Protein AF-A0A9N9KH99-F1 (afdb_monomer)

pLDDT: mean 75.09, std 11.57, range [40.06, 91.06]

Mean predicted aligned error: 12.83 Å

Secondary structure (DSSP, 8-state):
--HHHHHHHHHHHHHHHHHHHHHHH-----TT--HHHHHHHTTS-HHHHHHHHHHHHHHHHHHHTTPPP---SSS---SHHHHHH-S--HHHHHHHHHT---S-HHHHHHHHHHHHHHTTHHHHTTS------SS--HHHHHHHHHHHHHHHHHHHHHHHHHHHHHHTT--

Organism: NCBI:txid1433469

Sequence (171 aa):
VCQILLELDKKKMMVAKETAIEFCTKRISFANTRPEILNKIHKFLFPFQKLIAEEVHAISKRLEEGKCVPNLESVDCLCRFFNRYILLCRHIFHEQLCSANILMSETWRNFQKTFEENGMEVYQTHGIVEVPVIQKSLTEKTAEKSQSKMNKLFEQTRDYYYRLSEKSMDE

Radius of gyration: 20.56 Å; Cα contacts (8 Å, |Δi|>4): 103; chains: 1; bounding box: 47×31×58 Å

Structure (mmCIF, N/CA/C/O backbone):
data_AF-A0A9N9KH99-F1
#
_entry.id   AF-A0A9N9KH99-F1
#
loop_
_atom_site.group_PDB
_atom_site.id
_atom_site.type_symbol
_atom_site.label_atom_id
_atom_site.label_alt_id
_atom_site.label_comp_id
_atom_site.label_asym_id
_atom_site.label_entity_id
_atom_site.label_seq_id
_atom_site.pdbx_PDB_ins_code
_atom_site.Cartn_x
_atom_site.Cartn_y
_atom_site.Cartn_z
_atom_site.occupancy
_atom_site.B_iso_or_equiv
_atom_site.auth_seq_id
_atom_site.auth_comp_id
_atom_site.auth_asym_id
_atom_site.auth_atom_id
_atom_site.pdbx_PDB_model_num
ATOM 1 N N . VAL A 1 1 ? 25.221 -4.465 -39.002 1.00 60.81 1 VAL A N 1
ATOM 2 C CA . VAL A 1 1 ? 24.376 -3.930 -37.904 1.00 60.81 1 VAL A CA 1
ATOM 3 C C . VAL A 1 1 ? 24.807 -2.496 -37.637 1.00 60.81 1 VAL A C 1
ATOM 5 O O . VAL A 1 1 ? 26.004 -2.250 -37.617 1.00 60.81 1 VAL A O 1
ATOM 8 N N . CYS A 1 2 ? 23.878 -1.544 -37.531 1.00 85.69 2 CYS A N 1
ATOM 9 C CA . CYS A 1 2 ? 24.210 -0.122 -37.374 1.00 85.69 2 CYS A CA 1
ATOM 10 C C . CYS A 1 2 ? 24.843 0.147 -35.994 1.00 85.69 2 CYS A C 1
ATOM 12 O O . CYS A 1 2 ? 24.216 -0.137 -34.975 1.00 85.69 2 CYS A O 1
ATOM 14 N N . GLN A 1 3 ? 26.056 0.712 -35.957 1.00 82.69 3 GLN A N 1
ATOM 15 C CA . GLN A 1 3 ? 26.808 1.010 -34.723 1.00 82.69 3 GLN A CA 1
ATOM 16 C C . GLN A 1 3 ? 25.996 1.871 -33.736 1.00 82.69 3 GLN A C 1
ATOM 18 O O . GLN A 1 3 ? 26.024 1.646 -32.531 1.00 82.69 3 GLN A O 1
ATOM 23 N N . ILE A 1 4 ? 25.209 2.816 -34.263 1.00 86.31 4 ILE A N 1
ATOM 24 C CA . ILE A 1 4 ? 24.342 3.712 -33.484 1.00 86.31 4 ILE A CA 1
ATOM 25 C C . ILE A 1 4 ? 23.241 2.925 -32.759 1.00 86.31 4 ILE A C 1
ATOM 27 O O . ILE A 1 4 ? 22.939 3.210 -31.602 1.00 86.31 4 ILE A O 1
ATOM 31 N N . LEU A 1 5 ? 22.658 1.914 -33.416 1.00 82.62 5 LEU A N 1
ATOM 32 C CA . LEU A 1 5 ? 21.632 1.069 -32.799 1.00 82.62 5 LEU A CA 1
ATOM 33 C C . LEU A 1 5 ? 22.217 0.223 -31.664 1.00 82.62 5 LEU A C 1
ATOM 35 O O . LEU A 1 5 ? 21.579 0.102 -30.625 1.00 82.62 5 LEU A O 1
ATOM 39 N N . LEU A 1 6 ? 23.436 -0.301 -31.831 1.00 85.75 6 LEU A N 1
ATOM 40 C CA . LEU A 1 6 ? 24.119 -1.076 -30.789 1.00 85.75 6 LEU A CA 1
ATOM 41 C C . LEU A 1 6 ? 24.415 -0.235 -29.542 1.00 85.75 6 LEU A C 1
ATOM 43 O O . LEU A 1 6 ? 24.203 -0.701 -28.427 1.00 85.75 6 LEU A O 1
ATOM 47 N N . GLU A 1 7 ? 24.872 1.006 -29.710 1.00 90.25 7 GLU A N 1
ATOM 48 C CA . GLU A 1 7 ? 25.141 1.899 -28.575 1.00 90.25 7 GLU A CA 1
ATOM 49 C C . GLU A 1 7 ? 23.855 2.358 -27.869 1.00 90.25 7 GLU A C 1
ATOM 51 O O . GLU A 1 7 ? 23.800 2.405 -26.638 1.00 90.25 7 GLU A O 1
ATOM 56 N N . LEU A 1 8 ? 22.781 2.622 -28.623 1.00 88.06 8 LEU A N 1
ATOM 57 C CA . LEU A 1 8 ? 21.467 2.912 -28.041 1.00 88.06 8 LEU A CA 1
ATOM 58 C C . LEU A 1 8 ? 20.917 1.728 -27.240 1.00 88.06 8 LEU A C 1
ATOM 60 O O . LEU A 1 8 ? 20.363 1.933 -26.158 1.00 88.06 8 LEU A O 1
ATOM 64 N N . ASP A 1 9 ? 21.071 0.508 -27.751 1.00 86.50 9 ASP A N 1
ATOM 65 C CA . ASP A 1 9 ? 20.584 -0.701 -27.090 1.00 86.50 9 ASP A CA 1
ATOM 66 C C . ASP A 1 9 ? 21.366 -0.998 -25.803 1.00 86.50 9 ASP A C 1
ATOM 68 O O . ASP A 1 9 ? 20.772 -1.179 -24.739 1.00 86.50 9 ASP A O 1
ATOM 72 N N . LYS A 1 10 ? 22.704 -0.891 -25.842 1.00 89.62 10 LYS A N 1
ATOM 73 C CA . LYS A 1 10 ? 23.553 -0.976 -24.641 1.00 89.62 10 LYS A CA 1
ATOM 74 C C . LYS A 1 10 ? 23.145 0.047 -23.584 1.00 89.62 10 LYS A C 1
ATOM 76 O O . LYS A 1 10 ? 23.012 -0.311 -22.415 1.00 89.62 10 LYS A O 1
ATOM 81 N N . LYS A 1 11 ? 22.908 1.305 -23.977 1.00 91.06 11 LYS A N 1
ATOM 82 C CA . LYS A 1 11 ? 22.472 2.358 -23.049 1.00 91.06 11 LYS A CA 1
ATOM 83 C C . LYS A 1 11 ? 21.130 2.013 -22.404 1.00 91.06 11 LYS A C 1
ATOM 85 O O . LYS A 1 11 ? 20.995 2.137 -21.191 1.00 91.06 11 LYS A O 1
ATOM 90 N N . LYS A 1 12 ? 20.151 1.548 -23.187 1.00 87.31 12 LYS A N 1
ATOM 91 C CA . LYS A 1 12 ? 18.848 1.112 -22.658 1.00 87.31 12 LYS A CA 1
ATOM 92 C C . LYS A 1 12 ? 18.988 -0.067 -21.698 1.00 87.31 12 LYS A C 1
ATOM 94 O O . LYS A 1 12 ? 18.378 -0.047 -20.634 1.00 87.31 12 LYS A O 1
ATOM 99 N N . MET A 1 13 ? 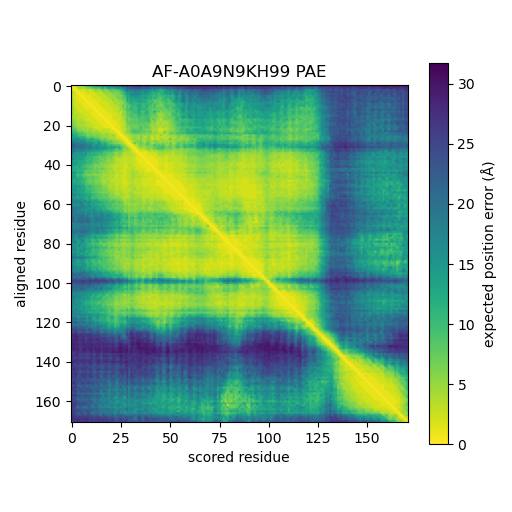19.818 -1.052 -22.037 1.00 81.25 13 MET A N 1
ATOM 100 C CA . MET A 1 13 ? 20.067 -2.209 -21.179 1.00 81.25 13 MET A 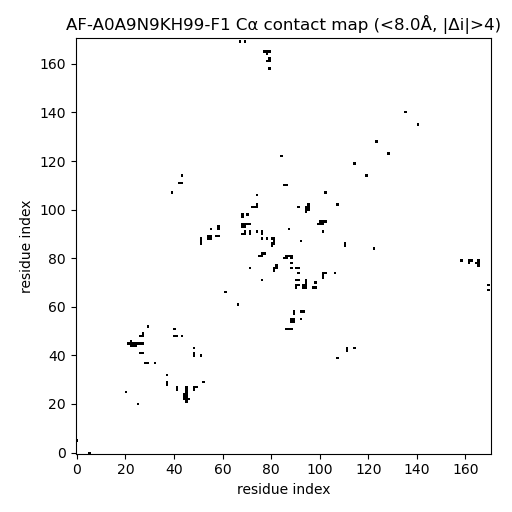CA 1
ATOM 101 C C . MET A 1 13 ? 20.725 -1.803 -19.853 1.00 81.25 13 MET A C 1
ATOM 103 O O . MET A 1 13 ? 20.349 -2.319 -18.804 1.00 81.25 13 MET A O 1
ATOM 107 N N . MET A 1 14 ? 21.677 -0.866 -19.879 1.00 83.50 14 MET A N 1
ATOM 108 C CA . MET A 1 14 ? 22.304 -0.327 -18.667 1.00 83.50 14 MET A CA 1
ATOM 109 C C . MET A 1 14 ? 21.284 0.387 -17.775 1.00 83.50 14 MET A C 1
ATOM 111 O O . MET A 1 14 ? 21.176 0.047 -16.601 1.00 83.50 14 MET A O 1
ATOM 115 N N . VAL A 1 15 ? 20.463 1.279 -18.341 1.00 85.94 15 VAL A N 1
ATOM 116 C CA . VAL A 1 15 ? 19.398 1.979 -17.597 1.00 85.94 15 VAL A CA 1
ATOM 117 C C . VAL A 1 15 ? 18.388 0.993 -17.000 1.00 85.94 15 VAL A C 1
ATOM 119 O O . VAL A 1 15 ? 17.963 1.150 -15.856 1.00 85.94 15 VAL A O 1
ATOM 122 N N . ALA A 1 16 ? 18.017 -0.053 -17.743 1.00 71.56 16 ALA A N 1
ATOM 123 C CA . ALA A 1 16 ? 17.116 -1.090 -17.246 1.00 71.56 16 ALA A CA 1
ATOM 124 C C . ALA A 1 16 ? 17.728 -1.867 -16.068 1.00 71.56 16 ALA A C 1
ATOM 126 O O . ALA A 1 16 ? 17.049 -2.103 -15.070 1.00 71.56 16 ALA A O 1
ATOM 127 N N . LYS A 1 17 ? 19.019 -2.218 -16.150 1.00 76.88 17 LYS A N 1
ATOM 128 C CA . LYS A 1 17 ? 19.750 -2.877 -15.057 1.00 76.88 17 LYS A CA 1
ATOM 129 C C . LYS A 1 17 ? 19.849 -1.991 -13.820 1.00 76.88 17 LYS A C 1
ATOM 131 O O . LYS A 1 17 ? 19.575 -2.469 -12.725 1.00 76.88 17 LYS A O 1
ATOM 136 N N . GLU A 1 18 ? 20.197 -0.719 -13.987 1.00 78.38 18 GLU A N 1
ATOM 137 C CA . GLU A 1 18 ? 20.231 0.252 -12.888 1.00 78.38 18 GLU A CA 1
ATOM 138 C C . GLU A 1 18 ? 18.858 0.361 -12.221 1.00 78.38 18 GLU A C 1
ATOM 140 O O . GLU A 1 18 ? 18.749 0.197 -11.010 1.00 78.38 18 GLU A O 1
ATOM 145 N N . THR A 1 19 ? 17.794 0.514 -13.012 1.00 72.56 19 THR A N 1
ATOM 146 C CA . THR A 1 19 ? 16.415 0.579 -12.502 1.00 72.56 19 THR A CA 1
ATOM 147 C C . THR A 1 19 ? 16.032 -0.686 -11.728 1.00 72.56 19 THR A C 1
ATOM 149 O O . THR A 1 19 ? 15.433 -0.592 -10.658 1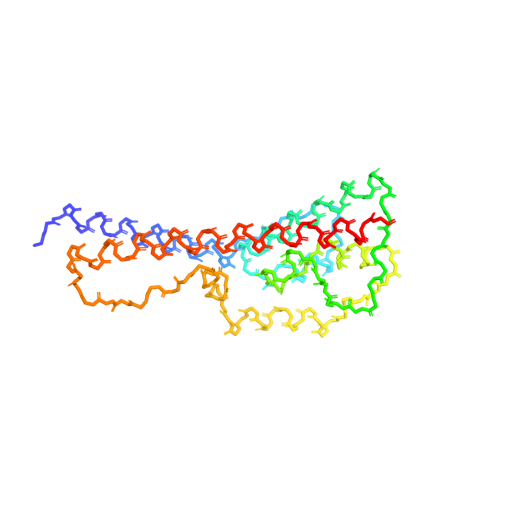.00 72.56 19 THR A O 1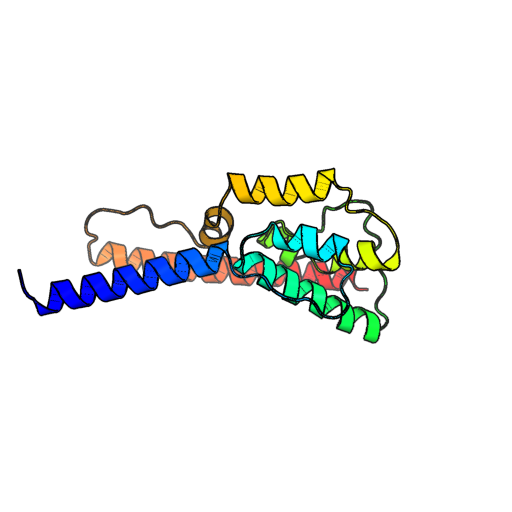
ATOM 152 N N . ALA A 1 20 ? 16.398 -1.872 -12.224 1.00 70.81 20 ALA A N 1
ATOM 153 C CA . ALA A 1 20 ? 16.133 -3.140 -11.544 1.00 70.81 20 ALA A CA 1
ATOM 154 C C . ALA A 1 20 ? 16.896 -3.261 -10.212 1.00 70.81 20 ALA A C 1
ATOM 156 O O . ALA A 1 20 ? 16.334 -3.700 -9.209 1.00 70.81 20 ALA A O 1
ATOM 157 N N . ILE A 1 21 ? 18.160 -2.826 -10.176 1.00 73.88 21 ILE A N 1
ATOM 158 C CA . ILE A 1 21 ? 18.958 -2.797 -8.944 1.00 73.88 21 ILE A CA 1
ATOM 159 C C . ILE A 1 21 ? 18.330 -1.830 -7.944 1.00 73.88 21 ILE A C 1
ATOM 161 O O . ILE A 1 21 ? 18.129 -2.191 -6.785 1.00 73.88 21 ILE A O 1
ATOM 165 N N . GLU A 1 22 ? 17.984 -0.618 -8.374 1.00 76.06 22 GLU A N 1
ATOM 166 C CA . GLU A 1 22 ? 17.353 0.381 -7.513 1.00 76.06 22 GLU A CA 1
ATOM 167 C C . GLU A 1 22 ? 16.031 -0.121 -6.934 1.00 76.06 22 GLU A C 1
ATOM 169 O O . GLU A 1 22 ? 15.755 0.065 -5.753 1.00 76.06 22 GLU A O 1
ATOM 174 N N . PHE A 1 23 ? 15.234 -0.795 -7.751 1.00 71.38 23 PHE A N 1
ATOM 175 C CA . PHE A 1 23 ? 13.954 -1.363 -7.362 1.00 71.38 23 PHE A CA 1
ATOM 176 C C . PHE A 1 23 ? 14.076 -2.412 -6.238 1.00 71.38 23 PHE A C 1
ATOM 178 O O . PHE A 1 23 ? 13.223 -2.451 -5.346 1.00 71.38 23 PHE A O 1
ATOM 185 N N . CYS A 1 24 ? 15.149 -3.211 -6.232 1.00 68.75 24 CYS A N 1
ATOM 186 C CA . CYS A 1 24 ? 15.405 -4.220 -5.198 1.00 68.75 24 CYS A CA 1
ATOM 187 C C . CYS A 1 24 ? 16.170 -3.682 -3.978 1.00 68.75 24 CYS A C 1
ATOM 189 O O . CYS A 1 24 ? 16.019 -4.206 -2.876 1.00 68.75 24 CYS A O 1
ATOM 191 N N . THR A 1 25 ? 17.030 -2.678 -4.164 1.00 73.00 25 THR A N 1
ATOM 192 C CA . THR A 1 25 ? 18.012 -2.270 -3.141 1.00 73.00 25 THR A CA 1
ATOM 193 C C . THR A 1 25 ? 17.689 -0.945 -2.462 1.00 73.00 25 THR A C 1
ATOM 195 O O . THR A 1 25 ? 18.112 -0.745 -1.320 1.00 73.00 25 THR A O 1
ATOM 198 N N . LYS A 1 26 ? 16.930 -0.044 -3.104 1.00 81.69 26 LYS A N 1
ATOM 199 C CA . LYS A 1 26 ? 16.539 1.216 -2.466 1.00 81.69 26 LYS A CA 1
ATOM 200 C C . LYS A 1 26 ? 15.603 0.939 -1.298 1.00 81.69 26 LYS A C 1
ATOM 202 O O . LYS A 1 26 ? 14.681 0.128 -1.374 1.00 81.69 26 LYS A O 1
ATOM 207 N N . ARG A 1 27 ? 15.837 1.669 -0.212 1.00 83.38 27 ARG A N 1
ATOM 208 C CA . ARG A 1 27 ? 15.009 1.646 0.989 1.00 83.38 27 ARG A CA 1
ATOM 209 C C . ARG A 1 27 ? 14.589 3.056 1.338 1.00 83.38 27 ARG A C 1
ATOM 211 O O . ARG A 1 27 ? 15.385 3.985 1.217 1.00 83.38 27 ARG A O 1
ATOM 218 N N . ILE A 1 28 ? 13.345 3.215 1.760 1.00 80.56 28 ILE A N 1
ATOM 219 C CA . ILE A 1 28 ? 12.856 4.498 2.266 1.00 80.56 28 ILE A CA 1
ATOM 220 C C . ILE A 1 28 ? 13.217 4.667 3.740 1.00 80.56 28 ILE A C 1
ATOM 222 O O . ILE A 1 28 ? 13.279 3.697 4.499 1.00 80.56 28 ILE A O 1
ATOM 226 N N . SER A 1 29 ? 13.425 5.909 4.157 1.00 78.00 29 SER A N 1
ATOM 227 C CA . SER A 1 29 ? 13.467 6.272 5.567 1.00 78.00 29 SER A CA 1
ATOM 228 C C . SER A 1 29 ? 12.106 6.819 5.990 1.00 78.00 29 SER A C 1
ATOM 230 O O . SER A 1 29 ? 11.482 7.597 5.270 1.00 78.00 29 SER A O 1
ATOM 232 N N . PHE A 1 30 ? 11.648 6.409 7.171 1.00 69.12 30 PHE A N 1
ATOM 233 C CA . PHE A 1 30 ? 10.459 6.963 7.804 1.00 69.12 30 PHE A CA 1
ATOM 234 C C . PHE A 1 30 ? 10.865 7.847 8.970 1.00 69.12 30 PHE A C 1
ATOM 236 O O . PHE A 1 30 ? 11.474 7.365 9.924 1.00 69.12 30 PHE A O 1
ATOM 243 N N . ALA A 1 31 ? 10.494 9.125 8.925 1.00 64.00 31 ALA A N 1
ATOM 244 C CA . ALA A 1 31 ? 10.495 9.937 10.132 1.00 64.00 31 ALA A CA 1
ATOM 245 C C . ALA A 1 31 ? 9.410 9.393 11.081 1.00 64.00 31 ALA A C 1
ATOM 247 O O . ALA A 1 31 ? 8.306 9.075 10.643 1.00 64.00 31 ALA A O 1
ATOM 248 N N . ASN A 1 32 ? 9.725 9.261 12.370 1.00 63.75 32 ASN A N 1
ATOM 249 C CA . ASN A 1 32 ? 8.776 8.907 13.437 1.00 63.75 32 ASN A CA 1
ATOM 250 C C . ASN A 1 32 ? 8.170 7.486 13.394 1.00 63.75 32 ASN A C 1
ATOM 252 O O . ASN A 1 32 ? 7.172 7.229 14.062 1.00 63.75 32 ASN A O 1
ATOM 256 N N . THR A 1 33 ? 8.770 6.536 12.666 1.00 70.31 33 THR A N 1
ATOM 257 C CA . THR A 1 33 ? 8.365 5.116 12.726 1.00 70.31 33 THR A CA 1
ATOM 258 C C . THR A 1 33 ? 9.334 4.306 13.580 1.00 70.31 33 THR A C 1
ATOM 260 O O . THR A 1 33 ? 10.550 4.439 13.453 1.00 70.31 33 THR A O 1
ATOM 263 N N . ARG A 1 34 ? 8.789 3.430 14.432 1.00 76.50 34 ARG A N 1
ATOM 264 C CA . ARG A 1 34 ? 9.563 2.493 15.259 1.00 76.50 34 ARG A CA 1
ATOM 265 C C . ARG A 1 34 ? 10.512 1.642 14.389 1.00 76.50 34 ARG A C 1
ATOM 267 O O . ARG A 1 34 ? 10.040 1.088 13.387 1.00 76.50 34 ARG A O 1
ATOM 274 N N . PRO A 1 35 ? 11.807 1.494 14.740 1.00 80.62 35 PRO A N 1
ATOM 275 C CA . PRO A 1 35 ? 12.774 0.734 13.939 1.00 80.62 35 PRO A CA 1
ATOM 276 C C . PRO A 1 35 ? 12.331 -0.700 13.627 1.00 80.62 35 PRO A C 1
ATOM 278 O O . PRO A 1 35 ? 12.619 -1.225 12.554 1.00 80.62 35 PRO A O 1
ATOM 281 N N . GLU A 1 36 ? 11.581 -1.333 14.527 1.00 81.56 36 GLU A N 1
ATOM 282 C CA . GLU A 1 36 ? 11.066 -2.692 14.357 1.00 81.56 36 GLU A CA 1
ATOM 283 C C . GLU A 1 36 ? 10.051 -2.772 13.209 1.00 81.56 36 GLU A C 1
ATOM 285 O O . GLU A 1 36 ? 10.084 -3.711 12.414 1.00 81.56 36 GLU A O 1
ATOM 290 N N . ILE A 1 37 ? 9.182 -1.763 13.091 1.00 78.69 37 ILE A N 1
ATOM 291 C CA . ILE A 1 37 ? 8.193 -1.649 12.011 1.00 78.69 37 ILE A CA 1
ATOM 292 C C . ILE A 1 37 ? 8.902 -1.283 10.703 1.00 78.69 37 ILE A C 1
ATOM 294 O O . ILE A 1 37 ? 8.649 -1.902 9.671 1.00 78.69 37 ILE A O 1
ATOM 298 N N . LEU A 1 38 ? 9.853 -0.345 10.750 1.00 82.19 38 LEU A N 1
ATOM 299 C CA . LEU A 1 38 ? 10.670 0.043 9.596 1.00 82.19 38 LEU A CA 1
ATOM 300 C C . LEU A 1 38 ? 11.405 -1.167 8.996 1.00 82.19 38 LEU A C 1
ATOM 302 O O . LEU A 1 38 ? 11.347 -1.391 7.788 1.00 82.19 38 LEU A O 1
ATOM 306 N N . ASN A 1 39 ? 12.009 -2.004 9.843 1.00 84.94 39 ASN A N 1
ATOM 307 C CA . ASN A 1 39 ? 12.685 -3.231 9.423 1.00 84.94 39 ASN A CA 1
ATOM 308 C C . ASN A 1 39 ? 11.737 -4.239 8.759 1.00 84.94 39 ASN A C 1
ATOM 310 O O . ASN A 1 39 ? 12.160 -4.984 7.875 1.00 84.94 39 ASN A O 1
ATOM 314 N N . LYS A 1 40 ? 10.461 -4.286 9.163 1.00 85.44 40 LYS A N 1
ATOM 315 C CA . LYS A 1 40 ? 9.449 -5.112 8.490 1.00 85.44 40 LYS A CA 1
ATOM 316 C C . LYS A 1 40 ? 9.057 -4.519 7.136 1.00 85.44 40 LYS A C 1
ATOM 318 O O . LYS A 1 40 ? 8.891 -5.283 6.189 1.00 85.44 40 LYS A O 1
ATOM 323 N N . ILE A 1 41 ? 8.970 -3.193 7.015 1.00 83.25 41 ILE A N 1
ATOM 324 C CA . ILE A 1 41 ? 8.646 -2.526 5.745 1.00 83.25 41 ILE A CA 1
ATOM 325 C C . ILE A 1 41 ? 9.797 -2.654 4.733 1.00 83.25 41 ILE A C 1
ATOM 327 O O . ILE A 1 41 ? 9.561 -2.879 3.550 1.00 83.25 41 ILE A O 1
ATOM 331 N N . HIS A 1 42 ? 11.055 -2.615 5.178 1.00 86.12 42 HIS A N 1
ATOM 332 C CA . HIS A 1 42 ? 12.232 -2.798 4.310 1.00 86.12 42 HIS A CA 1
ATOM 333 C C . HIS A 1 42 ? 12.344 -4.173 3.650 1.00 86.12 42 HIS A C 1
ATOM 335 O O . HIS A 1 42 ? 13.201 -4.360 2.790 1.00 86.12 42 HIS A O 1
ATOM 341 N N . LYS A 1 43 ? 11.503 -5.131 4.045 1.00 85.88 43 LYS A N 1
ATOM 342 C CA . LYS A 1 43 ? 11.402 -6.434 3.382 1.00 85.88 43 LYS A CA 1
ATOM 343 C C . LYS A 1 43 ? 10.527 -6.400 2.126 1.00 85.88 43 LYS A C 1
ATOM 345 O O . LYS A 1 43 ? 10.595 -7.331 1.337 1.00 85.88 43 LYS A O 1
ATOM 350 N N . PHE A 1 44 ? 9.725 -5.353 1.925 1.00 81.19 44 PHE A N 1
ATOM 351 C CA . PHE A 1 44 ? 8.995 -5.152 0.673 1.00 81.19 44 PHE A CA 1
ATOM 352 C C . PHE A 1 44 ? 9.902 -4.538 -0.399 1.00 81.19 44 PHE A C 1
ATOM 354 O O . PHE A 1 44 ? 10.873 -3.851 -0.081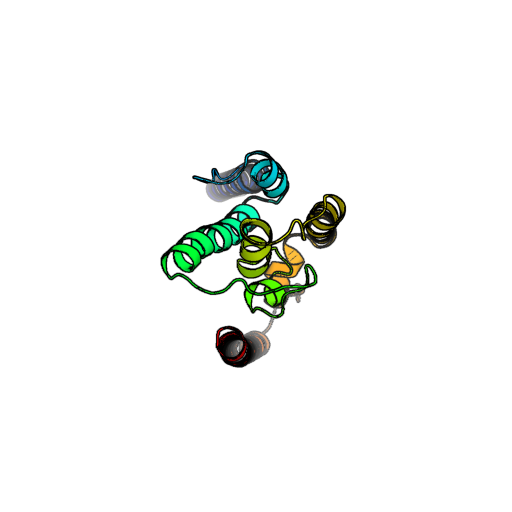 1.00 81.19 44 PHE A O 1
ATOM 361 N N . LEU A 1 45 ? 9.556 -4.716 -1.676 1.00 82.44 45 LEU A N 1
ATOM 362 C CA . LEU A 1 45 ? 10.244 -4.023 -2.771 1.00 82.44 45 LEU A CA 1
ATOM 363 C C . LEU A 1 45 ? 9.993 -2.515 -2.725 1.00 82.44 45 LEU A C 1
ATOM 365 O O . LEU A 1 45 ? 8.967 -2.047 -2.222 1.00 82.44 45 LEU A O 1
ATOM 369 N N . PHE A 1 46 ? 10.929 -1.745 -3.281 1.00 81.50 46 PHE A N 1
ATOM 370 C CA . PHE A 1 46 ? 10.952 -0.290 -3.146 1.00 81.50 46 PHE A CA 1
ATOM 371 C C . PHE A 1 46 ? 9.641 0.428 -3.539 1.00 81.50 46 PHE A C 1
ATOM 373 O O . PHE A 1 46 ? 9.249 1.356 -2.828 1.00 81.50 46 PHE A O 1
ATOM 380 N N . PRO A 1 47 ? 8.899 0.032 -4.595 1.00 80.31 47 PRO A N 1
ATOM 381 C CA . PRO A 1 47 ? 7.622 0.681 -4.906 1.00 80.31 47 PRO A CA 1
ATOM 382 C C . PRO A 1 47 ? 6.553 0.496 -3.829 1.00 80.31 47 PRO A C 1
ATOM 384 O O . PRO A 1 47 ? 5.787 1.418 -3.570 1.00 80.31 47 PRO A O 1
ATOM 387 N N . PHE A 1 48 ? 6.511 -0.657 -3.162 1.00 78.88 48 PHE A N 1
ATOM 388 C CA . PHE A 1 48 ? 5.548 -0.890 -2.083 1.00 78.88 48 PHE A CA 1
ATOM 389 C C . PHE A 1 48 ? 5.956 -0.213 -0.806 1.00 78.88 48 PHE A C 1
ATOM 391 O O . PHE A 1 48 ? 5.091 0.277 -0.092 1.00 78.88 48 PHE A O 1
ATOM 398 N N . GLN A 1 49 ? 7.261 -0.121 -0.554 1.00 84.12 49 GLN A N 1
ATOM 399 C CA . GLN A 1 49 ? 7.742 0.745 0.504 1.00 84.12 49 GLN A CA 1
ATOM 400 C C . GLN A 1 49 ? 7.173 2.159 0.308 1.00 84.12 49 GLN A C 1
ATOM 402 O O . GLN A 1 49 ? 6.604 2.697 1.249 1.00 84.12 49 GLN A O 1
ATOM 407 N N . LYS A 1 50 ? 7.217 2.725 -0.911 1.00 83.25 50 LYS A N 1
ATOM 408 C CA . LYS A 1 50 ? 6.602 4.036 -1.208 1.00 83.25 50 LYS A CA 1
ATOM 409 C C . LYS A 1 50 ? 5.084 4.069 -1.000 1.00 83.25 50 LYS A C 1
ATOM 411 O O . LYS A 1 50 ? 4.598 5.010 -0.390 1.00 83.25 50 LYS A O 1
ATOM 416 N N . LEU A 1 51 ? 4.342 3.061 -1.459 1.00 83.50 51 LEU A N 1
ATOM 417 C CA . LEU A 1 51 ? 2.884 3.014 -1.265 1.00 83.50 51 LEU A CA 1
ATOM 418 C C . LEU A 1 51 ? 2.506 2.945 0.219 1.00 83.50 51 LEU A C 1
ATOM 420 O O . LEU A 1 51 ? 1.663 3.700 0.694 1.00 83.50 51 LEU A O 1
ATOM 424 N N . ILE A 1 52 ? 3.184 2.076 0.968 1.00 84.00 52 ILE A N 1
ATOM 425 C CA . ILE A 1 52 ? 3.051 1.986 2.422 1.00 84.00 52 ILE A CA 1
ATOM 426 C C . ILE A 1 52 ? 3.444 3.319 3.063 1.00 84.00 52 ILE A C 1
ATOM 428 O O . ILE A 1 52 ? 2.831 3.733 4.041 1.00 84.00 52 ILE A O 1
ATOM 432 N N . ALA A 1 53 ? 4.434 4.020 2.509 1.00 83.12 53 ALA A N 1
ATOM 433 C CA . ALA A 1 53 ? 4.874 5.294 3.047 1.00 83.12 53 ALA A CA 1
ATOM 434 C C . ALA A 1 53 ? 3.822 6.385 2.988 1.00 83.12 53 ALA A C 1
ATOM 436 O O . ALA A 1 53 ? 3.664 7.135 3.949 1.00 83.12 53 ALA A O 1
ATOM 437 N N . GLU A 1 54 ? 3.115 6.463 1.868 1.00 85.19 54 GLU A N 1
ATOM 438 C CA . GLU A 1 54 ? 2.010 7.395 1.687 1.00 85.19 54 GLU A CA 1
ATOM 439 C C . GLU A 1 54 ? 0.896 7.111 2.700 1.00 85.19 54 GLU A C 1
ATOM 441 O O . GLU A 1 54 ? 0.383 8.039 3.328 1.00 85.19 54 GLU A O 1
ATOM 446 N N . GLU A 1 55 ? 0.590 5.834 2.942 1.00 87.75 55 GLU A N 1
ATOM 447 C CA . GLU A 1 55 ? -0.394 5.435 3.948 1.00 87.75 55 GLU A CA 1
ATOM 448 C C . GLU A 1 55 ? 0.070 5.754 5.375 1.00 87.75 55 GLU A C 1
ATOM 450 O O . GLU A 1 55 ? -0.712 6.297 6.151 1.00 87.75 55 GLU A O 1
ATOM 455 N N . VAL A 1 56 ? 1.335 5.490 5.720 1.00 83.50 56 VAL A N 1
ATOM 456 C CA . VAL A 1 56 ? 1.907 5.844 7.032 1.00 83.50 56 VAL A CA 1
ATOM 457 C C . VAL A 1 56 ? 1.884 7.359 7.243 1.00 83.50 56 VAL A C 1
ATOM 459 O O . VAL A 1 56 ? 1.484 7.827 8.306 1.00 83.50 56 VAL A O 1
ATOM 462 N N . HIS A 1 57 ? 2.248 8.143 6.227 1.00 83.19 57 HIS A N 1
ATOM 463 C CA . HIS A 1 57 ? 2.206 9.602 6.300 1.00 83.19 57 HIS A CA 1
ATOM 464 C C . HIS A 1 57 ? 0.775 10.134 6.470 1.00 83.19 57 HIS A C 1
ATOM 466 O O . HIS A 1 57 ? 0.543 11.070 7.237 1.00 83.19 57 HIS A O 1
ATOM 472 N N . ALA A 1 58 ? -0.208 9.506 5.818 1.00 84.94 58 ALA A N 1
ATOM 473 C CA . ALA A 1 58 ? -1.614 9.870 5.965 1.00 84.94 58 ALA A CA 1
ATOM 474 C C . ALA A 1 58 ? -2.139 9.683 7.402 1.00 84.94 58 ALA A C 1
ATOM 476 O O . ALA A 1 58 ? -3.095 10.357 7.788 1.00 84.94 58 ALA A O 1
ATOM 477 N N . ILE A 1 59 ? -1.524 8.814 8.211 1.00 85.44 59 ILE A N 1
ATOM 478 C CA . ILE A 1 59 ? -1.913 8.612 9.615 1.00 85.44 59 ILE A CA 1
ATOM 479 C C . ILE A 1 59 ? -1.551 9.815 10.463 1.00 85.44 59 ILE A C 1
ATOM 481 O O . ILE A 1 59 ? -2.377 10.226 11.268 1.00 85.44 59 ILE A O 1
ATOM 485 N N . SER A 1 60 ? -0.365 10.404 10.274 1.00 82.31 60 SER A N 1
ATOM 486 C CA . SER A 1 60 ? 0.028 11.612 11.010 1.00 82.31 60 SER A CA 1
ATOM 487 C C . SER A 1 60 ? -1.039 12.695 10.866 1.00 82.31 60 SER A C 1
ATOM 489 O O . SER A 1 60 ? -1.512 13.227 11.864 1.00 82.31 60 SER A O 1
ATOM 491 N N . LYS A 1 61 ? -1.534 12.896 9.640 1.00 84.38 61 LYS A N 1
ATOM 492 C CA . LYS A 1 61 ? -2.645 13.808 9.367 1.00 84.38 61 LYS A CA 1
ATOM 493 C C . LYS A 1 61 ? -3.952 13.388 10.058 1.00 84.38 61 LYS A C 1
ATOM 495 O O . LYS A 1 61 ? -4.636 14.238 10.612 1.00 84.38 61 LYS A O 1
ATOM 500 N N . ARG A 1 62 ? -4.312 12.095 10.062 1.00 85.69 62 ARG A N 1
ATOM 501 C CA . ARG A 1 62 ? -5.514 11.604 10.778 1.00 85.69 62 ARG A CA 1
ATOM 502 C C . ARG A 1 62 ? -5.424 11.828 12.293 1.00 85.69 62 ARG A C 1
ATOM 504 O O . ARG A 1 62 ? -6.440 12.153 12.900 1.00 85.69 62 ARG A O 1
ATOM 511 N N . LEU A 1 63 ? -4.240 11.644 12.878 1.00 83.19 63 LEU A N 1
ATOM 512 C CA . LEU A 1 63 ? -3.985 11.859 14.305 1.00 83.19 63 LEU A CA 1
ATOM 513 C C . LEU A 1 63 ? -4.070 13.344 14.667 1.00 83.19 63 LEU A C 1
ATOM 515 O O . LEU A 1 63 ? -4.708 13.689 15.655 1.00 83.19 63 LEU A O 1
ATOM 519 N N . GLU A 1 64 ? -3.485 14.219 13.846 1.00 84.88 64 GLU A N 1
ATOM 520 C CA . GLU A 1 64 ? -3.608 15.677 13.990 1.00 84.88 64 GLU A CA 1
ATOM 521 C C . GLU A 1 64 ? -5.067 16.143 13.884 1.00 84.88 64 GLU A C 1
ATOM 523 O O . GLU A 1 64 ? -5.499 17.015 14.633 1.00 84.88 64 GLU A O 1
ATOM 528 N N . GLU A 1 65 ? -5.845 15.529 12.990 1.00 86.12 65 GLU A N 1
ATOM 529 C CA . GLU A 1 65 ? -7.281 15.779 12.823 1.00 86.12 65 GLU A CA 1
ATOM 530 C C . GLU A 1 65 ? -8.144 15.175 13.951 1.00 86.12 65 GLU A C 1
ATOM 532 O O . GLU A 1 65 ? -9.357 15.377 13.954 1.00 86.12 65 GLU A O 1
ATOM 537 N N . GLY A 1 66 ? -7.558 14.429 14.897 1.00 83.12 66 GLY A N 1
ATOM 538 C CA . GLY A 1 66 ? -8.281 13.811 16.012 1.00 83.12 66 GLY A CA 1
ATOM 539 C C . GLY A 1 66 ? -9.280 12.731 15.588 1.00 83.12 66 GLY A C 1
ATOM 540 O O . GLY A 1 66 ? -10.263 12.494 16.288 1.00 83.12 66 GLY A O 1
ATOM 541 N N . LYS A 1 67 ? -9.067 12.090 14.431 1.00 83.56 67 LYS A N 1
ATOM 542 C CA . LYS A 1 67 ? -9.979 11.056 13.925 1.00 83.56 67 LYS A CA 1
ATOM 543 C C . LYS A 1 67 ? -9.981 9.827 14.823 1.00 83.56 67 LYS A C 1
ATOM 545 O O . LYS A 1 67 ? -8.931 9.395 15.295 1.00 83.56 67 LYS A O 1
ATOM 550 N N . CYS A 1 68 ? -11.153 9.215 14.969 1.00 80.06 68 CYS A N 1
ATOM 551 C CA . CYS A 1 68 ? -11.303 7.976 15.715 1.00 80.06 68 CYS A CA 1
ATOM 552 C C . CYS A 1 68 ? -10.456 6.844 15.122 1.00 80.06 68 CYS A C 1
ATOM 554 O O . CYS A 1 68 ? -10.177 6.777 13.913 1.00 80.06 68 CYS A O 1
ATOM 556 N N . VAL A 1 69 ? -10.042 5.956 16.021 1.00 81.81 69 VAL A N 1
ATOM 557 C CA . VAL A 1 69 ? -9.387 4.703 15.671 1.00 81.81 69 VAL A CA 1
ATOM 558 C C . VAL A 1 69 ? -10.403 3.817 14.936 1.00 81.81 69 VAL A C 1
ATOM 560 O O . VAL A 1 69 ? -11.559 3.780 15.356 1.00 81.81 69 VAL A O 1
ATOM 563 N N . PRO A 1 70 ? -10.015 3.121 13.853 1.00 81.12 70 PRO A N 1
ATOM 564 C CA . PRO A 1 70 ? -10.950 2.358 13.024 1.00 81.12 70 PRO A CA 1
ATOM 565 C C . PRO A 1 70 ? -11.612 1.158 13.724 1.00 81.12 70 PRO A C 1
ATOM 567 O O . PRO A 1 70 ? -12.564 0.611 13.178 1.00 81.12 70 PRO A O 1
ATOM 570 N N . ASN A 1 71 ? -11.115 0.756 14.901 1.00 83.38 71 ASN A N 1
ATOM 571 C CA . ASN A 1 71 ? -11.602 -0.359 15.714 1.00 83.38 71 ASN A CA 1
ATOM 572 C C . ASN A 1 71 ? -11.639 -1.680 14.928 1.00 83.38 71 ASN A C 1
ATOM 574 O O . ASN A 1 71 ? -12.641 -2.396 14.905 1.00 83.38 71 ASN A O 1
ATOM 578 N N . LEU A 1 72 ? -10.540 -1.973 14.230 1.00 80.62 72 LEU A N 1
ATOM 579 C CA . LEU A 1 72 ? -10.387 -3.205 13.463 1.00 80.62 72 LEU A CA 1
ATOM 580 C C . LEU A 1 72 ? -10.129 -4.398 14.394 1.00 80.62 72 LEU A C 1
ATOM 582 O O . LEU A 1 72 ? -9.121 -4.446 15.096 1.00 80.62 72 LEU A O 1
ATOM 586 N N . GLU A 1 73 ? -11.005 -5.402 14.336 1.00 75.81 73 GLU A N 1
ATOM 587 C CA . GLU A 1 73 ? -10.840 -6.670 15.067 1.00 75.81 73 GLU A CA 1
ATOM 588 C C . GLU A 1 73 ? -9.810 -7.610 14.407 1.00 75.81 73 GLU A C 1
ATOM 590 O O . GLU A 1 73 ? -9.255 -8.496 15.060 1.00 75.81 73 GLU A O 1
ATOM 595 N N . SER A 1 74 ? -9.536 -7.420 13.111 1.00 79.75 74 SER A N 1
ATOM 596 C CA . SER A 1 74 ? -8.583 -8.210 12.327 1.00 79.75 74 SER A CA 1
ATOM 597 C C . SER A 1 74 ? -7.730 -7.330 11.403 1.00 79.75 74 SER A C 1
ATOM 599 O O . SER A 1 74 ? -7.867 -6.110 11.342 1.00 79.75 74 SER A O 1
ATOM 601 N N . VAL A 1 75 ? -6.808 -7.957 10.672 1.00 81.69 75 VAL A N 1
ATOM 602 C CA . VAL A 1 75 ? -5.923 -7.287 9.701 1.00 81.69 75 VAL A CA 1
ATOM 603 C C . VAL A 1 75 ? -6.575 -7.098 8.330 1.00 81.69 75 VAL A C 1
ATOM 605 O O . VAL A 1 75 ? -5.928 -6.582 7.420 1.00 81.69 75 VAL A O 1
ATOM 608 N N . ASP A 1 76 ? -7.835 -7.506 8.184 1.00 83.81 76 ASP A N 1
ATOM 609 C CA . ASP A 1 76 ? -8.608 -7.323 6.964 1.00 83.81 76 ASP A CA 1
ATOM 610 C C . ASP A 1 76 ? -9.316 -5.972 7.014 1.00 83.81 76 ASP A C 1
ATOM 612 O O . ASP A 1 76 ? -10.077 -5.671 7.932 1.00 83.81 76 ASP A O 1
ATOM 616 N N . CYS A 1 77 ? -9.066 -5.133 6.011 1.00 85.50 77 CYS A N 1
ATOM 617 C CA . CYS A 1 77 ? -9.679 -3.816 5.922 1.00 85.50 77 CYS A CA 1
ATOM 618 C C . CYS A 1 77 ? -10.465 -3.682 4.620 1.00 85.50 77 CYS A C 1
ATOM 620 O O . CYS A 1 77 ? -9.965 -3.984 3.546 1.00 85.50 77 CYS A O 1
ATOM 622 N N . LEU A 1 78 ? -11.680 -3.140 4.679 1.00 84.00 78 LEU A N 1
ATOM 623 C CA . LEU A 1 78 ? -12.503 -2.930 3.481 1.00 84.00 78 LEU A CA 1
ATOM 624 C C . LEU A 1 78 ? -12.165 -1.638 2.722 1.00 84.00 78 LEU A C 1
ATOM 626 O O . LEU A 1 78 ? -12.867 -1.266 1.780 1.00 84.00 78 LEU A O 1
ATOM 630 N N . CYS A 1 79 ? -11.104 -0.929 3.113 1.00 84.75 79 CYS A N 1
ATOM 631 C CA . CYS A 1 79 ? -10.742 0.315 2.450 1.00 84.75 79 CYS A CA 1
ATOM 632 C C . CYS A 1 79 ? -10.220 0.073 1.032 1.00 84.75 79 CYS A C 1
ATOM 634 O O . CYS A 1 79 ? -9.695 -0.988 0.687 1.00 84.75 79 CYS A O 1
ATOM 636 N N . ARG A 1 80 ? -10.320 1.107 0.202 1.00 81.88 80 ARG A N 1
ATOM 637 C CA . ARG A 1 80 ? -9.908 1.088 -1.200 1.00 81.88 80 AR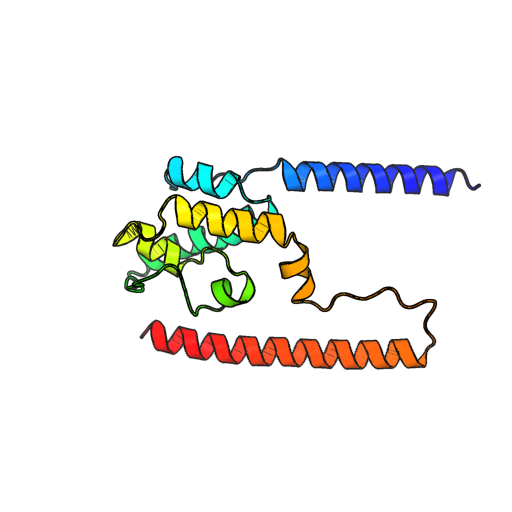G A CA 1
ATOM 638 C C . ARG A 1 80 ? -8.444 0.703 -1.359 1.00 81.88 80 ARG A C 1
ATOM 640 O O . ARG A 1 80 ? -8.114 -0.021 -2.291 1.00 81.88 80 ARG A O 1
ATOM 647 N N . PHE A 1 81 ? -7.575 1.190 -0.474 1.00 84.62 81 PHE A N 1
ATOM 648 C CA . PHE A 1 81 ? -6.152 0.863 -0.525 1.00 84.62 81 PHE A CA 1
ATOM 649 C C . PHE A 1 81 ? -5.921 -0.630 -0.270 1.00 84.62 81 PHE A C 1
ATOM 651 O O . PHE A 1 81 ? -5.264 -1.288 -1.073 1.00 84.62 81 PHE A O 1
ATOM 658 N N . PHE A 1 82 ? -6.510 -1.177 0.795 1.00 85.12 82 PHE A N 1
ATOM 659 C CA . PHE A 1 82 ? -6.364 -2.590 1.134 1.00 85.12 82 PHE A CA 1
ATOM 660 C C . PHE A 1 82 ? -6.989 -3.494 0.072 1.00 85.12 82 PHE A C 1
ATOM 662 O O . PHE A 1 82 ? -6.355 -4.440 -0.359 1.00 85.12 82 PHE A O 1
ATOM 669 N N . ASN A 1 83 ? -8.177 -3.179 -0.438 1.00 81.38 83 ASN A N 1
ATOM 670 C CA . ASN A 1 83 ? -8.798 -3.994 -1.485 1.00 81.38 83 ASN A CA 1
ATOM 671 C C . ASN A 1 83 ? -8.034 -3.954 -2.814 1.00 81.38 83 ASN A C 1
ATOM 673 O O . ASN A 1 83 ? -8.021 -4.935 -3.549 1.00 81.38 83 ASN A O 1
ATOM 677 N N . ARG A 1 84 ? -7.410 -2.818 -3.145 1.00 76.75 84 ARG A N 1
ATOM 678 C CA . ARG A 1 84 ? -6.657 -2.661 -4.396 1.00 76.75 84 ARG A CA 1
ATOM 679 C C . ARG A 1 84 ? -5.282 -3.308 -4.334 1.00 76.75 84 ARG A C 1
ATOM 681 O O . ARG A 1 84 ? -4.824 -3.861 -5.327 1.00 76.75 84 ARG A O 1
ATOM 688 N N . TYR A 1 85 ? -4.601 -3.142 -3.209 1.00 78.00 85 TYR A N 1
ATOM 689 C CA . TYR A 1 85 ? -3.205 -3.526 -3.086 1.00 78.00 85 TYR A CA 1
ATOM 690 C C . TYR A 1 85 ? -3.018 -4.769 -2.204 1.00 78.00 85 TYR A C 1
ATOM 692 O O . TYR A 1 85 ? -1.991 -5.416 -2.274 1.00 78.00 85 TYR A O 1
ATOM 700 N N . ILE A 1 86 ? -3.982 -5.148 -1.371 1.00 82.19 86 ILE A N 1
ATOM 701 C CA . ILE A 1 86 ? -3.817 -6.211 -0.361 1.00 82.19 86 ILE A CA 1
ATOM 702 C C . ILE A 1 86 ? -2.553 -5.936 0.480 1.00 82.19 86 ILE A C 1
ATOM 704 O O . ILE A 1 86 ? -1.751 -6.809 0.805 1.00 82.19 86 ILE A O 1
ATOM 708 N N . LEU A 1 87 ? -2.350 -4.652 0.783 1.00 84.75 87 LEU A N 1
ATOM 709 C CA . LEU A 1 87 ? -1.240 -4.125 1.563 1.00 84.75 87 LEU A CA 1
ATOM 710 C C . LEU A 1 87 ? -1.770 -3.444 2.812 1.00 84.75 87 LEU A C 1
ATOM 712 O O . LEU A 1 87 ? -2.924 -3.021 2.883 1.00 84.75 87 LEU A O 1
ATOM 716 N N . LEU A 1 88 ? -0.864 -3.267 3.766 1.00 86.00 88 LEU A N 1
ATOM 717 C CA . LEU A 1 88 ? -1.103 -2.533 4.997 1.00 86.00 88 LEU A CA 1
ATOM 718 C C . LEU A 1 88 ? -1.557 -1.105 4.682 1.00 86.00 88 LEU A C 1
ATOM 720 O O . LEU A 1 88 ? -0.774 -0.278 4.216 1.00 86.00 88 LEU A O 1
ATOM 724 N N . CYS A 1 89 ? -2.835 -0.836 4.925 1.00 88.69 89 CYS A N 1
ATOM 725 C CA . CYS A 1 89 ? -3.427 0.478 4.739 1.00 88.69 89 CYS A CA 1
ATOM 726 C C . CYS A 1 89 ? -3.279 1.332 6.001 1.00 88.69 89 CYS A C 1
ATOM 728 O O . CYS A 1 89 ? -3.007 0.833 7.099 1.00 88.69 89 CYS A O 1
ATOM 730 N N . ARG A 1 90 ? -3.550 2.630 5.871 1.00 88.00 90 ARG A N 1
ATOM 731 C CA . ARG A 1 90 ? -3.528 3.587 6.981 1.00 88.00 90 ARG A CA 1
ATOM 732 C C . ARG A 1 90 ? -4.429 3.186 8.148 1.00 88.00 90 ARG A C 1
ATOM 734 O O . ARG A 1 90 ? -4.109 3.531 9.274 1.00 88.00 90 ARG A O 1
ATOM 741 N N . HIS A 1 91 ? -5.532 2.468 7.914 1.00 87.44 91 HIS A N 1
ATOM 742 C CA . HIS A 1 91 ? -6.440 2.045 8.988 1.00 87.44 91 HIS A CA 1
ATOM 743 C C . HIS A 1 91 ? -5.810 0.955 9.858 1.00 87.44 91 HIS A C 1
ATOM 745 O O . HIS A 1 91 ? -5.804 1.078 11.077 1.00 87.44 91 HIS A O 1
ATOM 751 N N . ILE A 1 92 ? -5.189 -0.048 9.228 1.00 88.19 92 ILE A N 1
ATOM 752 C CA . ILE A 1 92 ? -4.452 -1.112 9.923 1.00 88.19 92 ILE A CA 1
ATOM 753 C C . ILE A 1 92 ? -3.288 -0.510 10.715 1.00 88.19 92 ILE A C 1
ATOM 755 O O . ILE A 1 92 ? -3.059 -0.861 11.869 1.00 88.19 92 ILE A O 1
ATOM 759 N N . PHE A 1 93 ? -2.556 0.431 10.119 1.00 85.31 93 PHE A N 1
ATOM 760 C CA . PHE A 1 93 ? -1.480 1.107 10.834 1.00 85.31 93 PHE A CA 1
ATOM 761 C C . PHE A 1 93 ? -1.984 2.027 11.957 1.00 85.31 93 PHE A C 1
ATOM 763 O O . PHE A 1 93 ? -1.319 2.121 12.983 1.00 85.31 93 PHE A O 1
ATOM 770 N N . HIS A 1 94 ? -3.133 2.691 11.799 1.00 84.88 94 HIS A N 1
ATOM 771 C CA . HIS A 1 94 ? -3.731 3.505 12.861 1.00 84.88 94 HIS A CA 1
ATOM 772 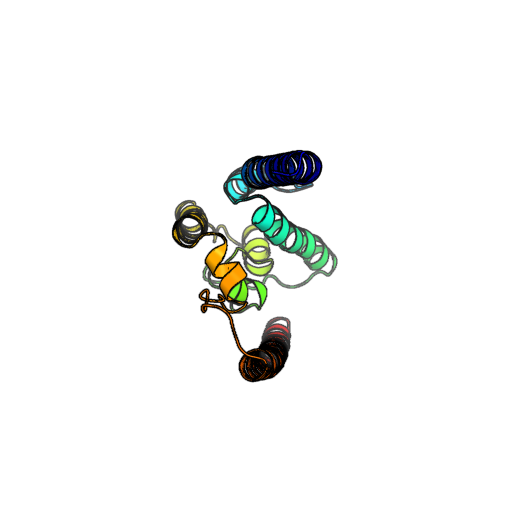C C . HIS A 1 94 ? -4.082 2.628 14.074 1.00 84.88 94 HIS A C 1
ATOM 774 O O . HIS A 1 94 ? -3.697 2.958 15.193 1.00 84.88 94 HIS A O 1
ATOM 780 N N . GLU A 1 95 ? -4.684 1.459 13.839 1.00 86.00 95 GLU A N 1
ATOM 781 C CA . GLU A 1 95 ? -4.955 0.458 14.879 1.00 86.00 95 GLU A CA 1
ATOM 782 C C . GLU A 1 95 ? -3.661 -0.026 15.563 1.00 86.00 95 GLU A C 1
ATOM 784 O O . GLU A 1 95 ? -3.541 -0.029 16.789 1.00 86.00 95 GLU A O 1
ATOM 789 N N . GLN A 1 96 ? -2.638 -0.344 14.759 1.00 80.69 96 GLN A N 1
ATOM 790 C CA . GLN A 1 96 ? -1.327 -0.803 15.230 1.00 80.69 96 GLN A CA 1
ATOM 791 C C . GLN A 1 96 ? -0.588 0.227 16.106 1.00 80.69 96 GLN A C 1
ATOM 793 O O . GLN A 1 96 ? 0.272 -0.133 16.922 1.00 80.69 96 GLN A O 1
ATOM 798 N N . LEU A 1 97 ? -0.846 1.519 15.893 1.00 76.44 97 LEU A N 1
ATOM 799 C CA . LEU A 1 97 ? -0.200 2.607 16.623 1.00 76.44 97 LEU A CA 1
ATOM 800 C C . LEU A 1 97 ? -0.972 3.025 17.880 1.00 76.44 97 LEU A C 1
ATOM 802 O O . LEU A 1 97 ? -0.321 3.425 18.845 1.00 76.44 97 LEU A O 1
ATOM 806 N N . CYS A 1 98 ? -2.305 2.932 17.883 1.00 73.69 98 CYS A N 1
ATOM 807 C CA . CYS A 1 98 ? -3.146 3.522 18.929 1.00 73.69 98 CYS A CA 1
ATOM 808 C C . CYS A 1 98 ? -3.783 2.522 19.901 1.00 73.69 98 CYS A C 1
ATOM 810 O O . CYS A 1 98 ? -3.975 2.880 21.061 1.00 73.69 98 CYS A O 1
ATOM 812 N N . SER A 1 99 ? -4.121 1.306 19.472 1.00 62.09 99 SER A N 1
ATOM 813 C CA . SER A 1 99 ? -5.063 0.453 20.216 1.00 62.09 99 SER A CA 1
ATOM 814 C C . SER A 1 99 ? -4.586 -0.986 20.421 1.00 62.09 99 SER A C 1
ATOM 816 O O . SER A 1 99 ? -4.745 -1.502 21.527 1.00 62.09 99 SER A O 1
ATOM 818 N N . ALA A 1 100 ? -3.966 -1.645 19.430 1.00 62.16 100 ALA A N 1
ATOM 819 C CA . ALA A 1 100 ? -3.558 -3.051 19.576 1.00 62.16 100 ALA A CA 1
ATOM 820 C C . ALA A 1 100 ? -2.439 -3.506 18.621 1.00 62.16 100 ALA A C 1
ATOM 822 O O . ALA A 1 100 ? -2.285 -3.000 17.518 1.00 62.16 100 ALA A O 1
ATOM 823 N N . ASN A 1 101 ? -1.691 -4.547 19.014 1.00 69.88 101 ASN A N 1
ATOM 824 C CA . ASN A 1 101 ? -0.737 -5.271 18.156 1.00 69.88 101 ASN A CA 1
ATOM 825 C C . ASN A 1 101 ? -1.475 -6.224 17.185 1.00 69.88 101 ASN A C 1
ATOM 827 O O . ASN A 1 101 ? -1.271 -7.437 17.222 1.00 69.88 101 ASN A O 1
ATOM 831 N N . ILE A 1 102 ? -2.351 -5.704 16.318 1.00 75.25 102 ILE A N 1
ATOM 832 C CA . ILE A 1 102 ? -3.059 -6.537 15.324 1.00 75.25 102 ILE A CA 1
ATOM 833 C C . ILE A 1 102 ? -2.094 -7.156 14.296 1.00 75.25 102 ILE A C 1
ATOM 835 O O . ILE A 1 102 ? -2.349 -8.226 13.742 1.00 75.25 102 ILE A O 1
ATOM 839 N N . LEU A 1 103 ? -0.931 -6.532 14.076 1.00 76.25 103 LEU A N 1
ATOM 840 C CA . LEU A 1 103 ? 0.102 -7.035 13.174 1.00 76.25 103 LEU A CA 1
ATOM 841 C C . LEU A 1 103 ? 1.125 -7.918 13.898 1.00 76.25 103 LEU A C 1
ATOM 843 O O . LEU A 1 103 ? 2.255 -7.508 14.186 1.00 76.25 103 LEU A O 1
ATOM 847 N N . MET A 1 104 ? 0.752 -9.177 14.126 1.00 79.56 104 MET A N 1
ATOM 848 C CA . MET A 1 104 ? 1.666 -10.214 14.615 1.00 79.56 104 MET A CA 1
ATOM 849 C C . MET A 1 104 ? 2.761 -10.538 13.586 1.00 79.56 104 MET A C 1
ATOM 851 O O . MET A 1 104 ? 2.610 -10.321 12.382 1.00 79.56 104 MET A O 1
ATOM 855 N N . SER A 1 105 ? 3.895 -11.091 14.043 1.00 79.75 105 SER A N 1
ATOM 856 C CA . SER A 1 105 ? 5.022 -11.425 13.151 1.00 79.75 105 SER A CA 1
ATOM 857 C C . SER A 1 105 ? 4.640 -12.368 12.007 1.00 79.75 105 SER A C 1
ATOM 859 O O . SER A 1 105 ? 5.229 -12.256 10.932 1.00 79.75 105 SER A O 1
ATOM 861 N N . GLU A 1 106 ? 3.662 -13.247 12.234 1.00 83.75 106 GLU A N 1
ATOM 862 C CA . GLU A 1 106 ? 3.085 -14.127 11.217 1.00 83.75 106 GLU A CA 1
ATOM 863 C C . GLU A 1 106 ? 2.377 -13.332 10.118 1.00 83.75 106 GLU A C 1
ATOM 865 O O . GLU A 1 106 ? 2.658 -13.513 8.939 1.00 83.75 106 GLU A O 1
ATOM 870 N N . THR A 1 107 ? 1.533 -12.374 10.499 1.00 82.69 107 THR A N 1
ATOM 871 C CA . THR A 1 107 ? 0.781 -11.543 9.558 1.00 82.69 107 THR A CA 1
ATOM 872 C C . THR A 1 107 ? 1.703 -10.739 8.647 1.00 82.69 107 THR A C 1
ATOM 874 O O . THR A 1 107 ? 1.509 -10.700 7.435 1.00 82.69 107 THR A O 1
ATOM 877 N N . TRP A 1 108 ? 2.762 -10.147 9.209 1.00 83.81 108 TRP A N 1
ATOM 878 C CA . TRP A 1 108 ? 3.789 -9.463 8.418 1.00 83.81 108 TRP A CA 1
ATOM 879 C C . TRP A 1 108 ? 4.424 -10.377 7.372 1.00 83.81 108 TRP A C 1
ATOM 881 O O . TRP A 1 108 ? 4.673 -9.948 6.246 1.00 83.81 108 TRP A O 1
ATOM 891 N N . ARG A 1 109 ? 4.700 -11.630 7.752 1.00 83.94 109 ARG A N 1
ATOM 892 C CA . ARG A 1 109 ? 5.264 -12.622 6.840 1.00 83.94 109 ARG A CA 1
ATOM 893 C C . ARG A 1 109 ? 4.261 -13.002 5.759 1.00 83.94 109 ARG A C 1
ATOM 895 O O . ARG A 1 109 ? 4.673 -13.144 4.619 1.00 83.94 109 ARG A O 1
ATOM 902 N N . ASN A 1 110 ? 2.976 -13.102 6.083 1.00 84.94 110 ASN A N 1
ATOM 903 C CA . ASN A 1 110 ? 1.939 -13.393 5.097 1.00 84.94 110 ASN A CA 1
ATOM 904 C C . ASN A 1 110 ? 1.839 -12.281 4.048 1.00 84.94 110 ASN A C 1
ATOM 906 O O . ASN A 1 110 ? 1.899 -12.587 2.866 1.00 84.94 110 ASN A O 1
ATOM 910 N N . PHE A 1 111 ? 1.820 -11.002 4.443 1.00 82.31 111 PHE A N 1
ATOM 911 C CA . PHE A 1 111 ? 1.852 -9.894 3.474 1.00 82.31 111 PHE A CA 1
ATOM 912 C C . PHE A 1 111 ? 3.100 -9.921 2.578 1.00 82.31 111 PHE A C 1
ATOM 914 O O . PHE A 1 111 ? 3.011 -9.654 1.382 1.00 82.31 111 PHE A O 1
ATOM 921 N N . GLN A 1 112 ? 4.261 -10.266 3.139 1.00 80.19 112 GLN A N 1
ATOM 922 C CA . GLN A 1 112 ? 5.509 -10.401 2.377 1.00 80.19 112 GLN A CA 1
ATOM 923 C C . GLN A 1 112 ? 5.472 -11.593 1.421 1.00 80.19 112 GLN A C 1
ATOM 925 O O . GLN A 1 112 ? 5.842 -11.457 0.263 1.00 80.19 112 GLN A O 1
ATOM 930 N N . LYS A 1 113 ? 4.982 -12.742 1.883 1.00 81.81 113 LYS A N 1
ATOM 931 C CA . LYS A 1 113 ? 4.906 -13.974 1.101 1.00 81.81 113 LYS A CA 1
ATOM 932 C C . LYS A 1 113 ? 3.901 -13.853 -0.039 1.00 81.81 113 LYS A C 1
ATOM 934 O O . LYS A 1 113 ? 4.244 -14.179 -1.168 1.00 81.81 113 LYS A O 1
ATOM 939 N N . THR A 1 114 ? 2.716 -13.299 0.229 1.00 77.38 114 THR A N 1
ATOM 940 C CA . THR A 1 114 ? 1.744 -12.961 -0.818 1.00 77.38 114 THR A CA 1
ATOM 941 C C . THR A 1 114 ? 2.418 -12.116 -1.889 1.00 77.38 114 THR A C 1
ATOM 943 O O . THR A 1 114 ? 2.203 -12.342 -3.070 1.00 77.38 114 THR A O 1
ATOM 946 N N . PHE A 1 115 ? 3.284 -11.183 -1.499 1.00 71.31 115 PHE A N 1
ATOM 947 C CA . PHE A 1 115 ? 4.020 -10.372 -2.450 1.00 71.31 115 PHE A CA 1
ATOM 948 C C . PHE A 1 115 ? 5.102 -11.154 -3.227 1.00 71.31 115 PHE A C 1
ATOM 950 O O . PHE A 1 115 ? 5.181 -11.036 -4.447 1.00 71.31 115 PHE A O 1
ATOM 957 N N . GLU A 1 116 ? 5.919 -11.961 -2.552 1.00 73.62 116 GLU A N 1
ATOM 958 C CA . GLU A 1 116 ? 6.958 -12.784 -3.189 1.00 73.62 116 GLU A CA 1
ATOM 959 C C . GLU A 1 116 ? 6.373 -13.786 -4.197 1.00 73.62 116 GLU A C 1
ATOM 961 O O . GLU A 1 116 ? 6.955 -13.992 -5.260 1.00 73.62 116 GLU A O 1
ATOM 966 N N . GLU A 1 117 ? 5.212 -14.368 -3.890 1.00 75.38 117 GLU A N 1
ATOM 967 C CA . GLU A 1 117 ? 4.538 -15.363 -4.733 1.00 75.38 117 GLU A CA 1
ATOM 968 C C . GLU A 1 117 ? 3.829 -14.742 -5.941 1.00 75.38 117 GLU A C 1
ATOM 970 O O . GLU A 1 117 ? 3.785 -15.346 -7.010 1.00 75.38 117 GLU A O 1
ATOM 975 N N . ASN A 1 118 ? 3.280 -13.537 -5.784 1.00 68.19 118 ASN A N 1
ATOM 976 C CA . ASN A 1 118 ? 2.456 -12.885 -6.804 1.00 68.19 118 ASN A CA 1
ATOM 977 C C . ASN A 1 118 ? 3.199 -11.806 -7.616 1.00 68.19 118 ASN A C 1
ATOM 979 O O . ASN A 1 118 ? 2.692 -11.316 -8.630 1.00 68.19 118 ASN A O 1
ATOM 983 N N . GLY A 1 119 ? 4.389 -11.406 -7.162 1.00 65.25 119 GLY A N 1
ATOM 984 C CA . GLY A 1 119 ? 5.227 -10.388 -7.785 1.00 65.25 119 GLY A CA 1
ATOM 985 C C . GLY A 1 119 ? 4.561 -9.012 -7.922 1.00 65.25 119 GLY A C 1
ATOM 986 O O . GLY A 1 119 ? 3.524 -8.700 -7.336 1.00 65.25 119 GLY A O 1
ATOM 987 N N . MET A 1 120 ? 5.165 -8.153 -8.753 1.00 63.66 120 MET A N 1
ATOM 988 C CA . MET A 1 120 ? 4.522 -6.905 -9.202 1.00 63.66 120 MET A CA 1
ATOM 989 C C . MET A 1 120 ? 3.322 -7.174 -10.105 1.00 63.66 120 MET A C 1
ATOM 991 O O . MET A 1 120 ? 2.515 -6.269 -10.320 1.00 63.66 120 MET A O 1
ATOM 995 N N . GLU A 1 121 ? 3.237 -8.380 -10.666 1.00 58.69 121 GLU A N 1
ATOM 996 C CA . GLU A 1 121 ? 2.233 -8.745 -11.651 1.00 58.69 121 GLU A CA 1
ATOM 997 C C . GLU A 1 121 ? 0.849 -8.572 -11.061 1.00 58.69 121 GLU A C 1
ATOM 999 O O . GLU A 1 121 ? 0.059 -7.893 -11.690 1.00 58.69 121 GLU A O 1
ATOM 1004 N N . VAL A 1 122 ? 0.569 -8.983 -9.823 1.00 53.03 122 VAL A N 1
ATOM 1005 C CA . VAL A 1 122 ? -0.754 -8.745 -9.207 1.00 53.03 122 VAL A CA 1
ATOM 1006 C C . VAL A 1 122 ? -1.159 -7.267 -9.152 1.00 53.03 122 VAL A C 1
ATOM 1008 O O . VAL A 1 122 ? -2.337 -6.945 -9.223 1.00 53.03 122 VAL A O 1
ATOM 1011 N N . TYR A 1 123 ? -0.215 -6.332 -9.143 1.00 58.72 123 TYR A N 1
ATOM 1012 C CA . TYR A 1 123 ? -0.500 -4.894 -9.100 1.00 58.72 123 TYR A CA 1
ATOM 1013 C C . TYR A 1 123 ? -0.521 -4.244 -10.475 1.00 58.72 123 TYR A C 1
ATOM 1015 O O . TYR A 1 123 ? -1.289 -3.312 -10.711 1.00 58.72 123 TYR A O 1
ATOM 1023 N N . GLN A 1 124 ? 0.312 -4.748 -11.386 1.00 49.06 124 GLN A N 1
ATOM 1024 C CA . GLN A 1 124 ? 0.276 -4.358 -12.787 1.00 49.06 124 GLN A CA 1
ATOM 1025 C C . GLN A 1 124 ? -0.979 -4.907 -13.469 1.00 49.06 124 GLN A C 1
ATOM 1027 O O . GLN A 1 124 ? -1.584 -4.147 -14.205 1.00 49.06 124 GLN A O 1
ATOM 1032 N N . THR A 1 125 ? -1.403 -6.139 -13.143 1.00 43.75 125 THR A N 1
ATOM 1033 C CA . THR A 1 125 ? -2.555 -6.905 -13.680 1.00 43.75 125 THR A CA 1
ATOM 1034 C C . THR A 1 125 ? -3.929 -6.413 -13.225 1.00 43.75 125 THR A C 1
ATOM 1036 O O . THR A 1 125 ? -4.925 -6.731 -13.875 1.00 43.75 125 THR A O 1
ATOM 1039 N N . HIS A 1 126 ? -4.020 -5.578 -12.182 1.00 49.78 126 HIS A N 1
ATOM 1040 C CA . HIS A 1 126 ? -5.219 -4.749 -12.006 1.00 49.78 126 HIS A CA 1
ATOM 1041 C C . HIS A 1 126 ? -5.385 -3.759 -13.183 1.00 49.78 126 HIS A C 1
ATOM 1043 O O . HIS A 1 126 ? -6.483 -3.266 -13.423 1.00 49.78 126 HIS A O 1
ATOM 1049 N N . GLY A 1 127 ? -4.330 -3.526 -13.976 1.00 48.22 127 GLY A N 1
ATOM 1050 C CA . GLY A 1 127 ? -4.407 -3.220 -15.403 1.00 48.22 127 GLY A CA 1
ATOM 1051 C C . GLY A 1 127 ? -4.170 -4.488 -16.237 1.00 48.22 127 GLY A C 1
ATOM 1052 O O . GLY A 1 127 ? -3.147 -5.141 -16.124 1.00 48.22 127 GLY A O 1
ATOM 1053 N N . ILE A 1 128 ? -5.129 -4.860 -17.078 1.00 46.47 128 ILE A N 1
ATOM 1054 C CA . ILE A 1 128 ? -5.125 -6.104 -17.873 1.00 46.47 128 ILE A CA 1
ATOM 1055 C C . ILE A 1 128 ? -3.745 -6.444 -18.480 1.00 46.47 128 ILE A C 1
ATOM 1057 O O . ILE A 1 128 ? -3.154 -5.617 -19.172 1.00 46.47 128 ILE A O 1
ATOM 1061 N N . VAL A 1 129 ? -3.272 -7.682 -18.274 1.00 40.06 129 VAL A N 1
ATOM 1062 C CA . VAL A 1 129 ? -2.080 -8.229 -18.950 1.00 40.06 129 VAL A CA 1
ATOM 1063 C C . VAL A 1 129 ? -2.364 -8.379 -20.433 1.00 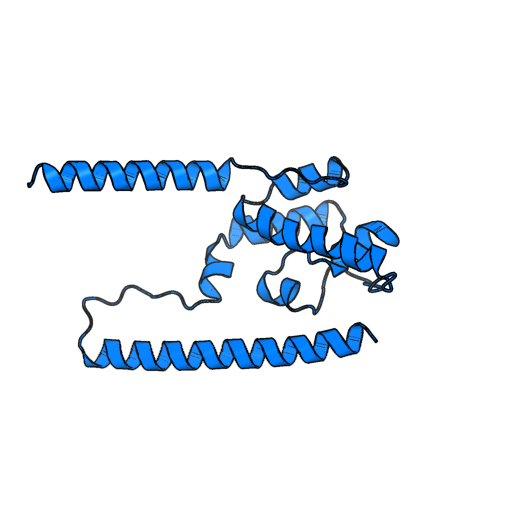40.06 129 VAL A C 1
ATOM 1065 O O . VAL A 1 129 ? -3.227 -9.161 -20.837 1.00 40.06 129 VAL A O 1
ATOM 1068 N N . GLU A 1 130 ? -1.608 -7.668 -21.260 1.00 49.28 130 GLU A N 1
ATOM 1069 C CA . GLU A 1 130 ? -1.559 -7.951 -22.688 1.00 49.28 130 GLU A CA 1
ATOM 1070 C C . GLU A 1 130 ? -0.779 -9.252 -22.913 1.00 49.28 130 GLU A C 1
ATOM 1072 O O . GLU A 1 130 ? 0.449 -9.293 -22.843 1.00 49.28 130 GLU A O 1
ATOM 1077 N N . VAL A 1 131 ? -1.501 -10.336 -23.202 1.00 47.00 131 VAL A N 1
ATOM 1078 C CA . VAL A 1 131 ? -0.911 -11.531 -23.819 1.00 47.00 131 VAL A CA 1
ATOM 1079 C C . VAL A 1 131 ? -0.406 -11.114 -25.208 1.00 47.00 131 VAL A C 1
ATOM 1081 O O . VAL A 1 131 ? -1.185 -10.523 -25.966 1.00 47.00 131 VAL A O 1
ATOM 1084 N N . PRO A 1 132 ? 0.864 -11.373 -25.577 1.00 43.12 132 PRO A N 1
ATOM 1085 C CA . PRO A 1 132 ? 1.405 -10.911 -26.846 1.00 43.12 132 PRO A CA 1
ATOM 1086 C C . PRO A 1 132 ? 0.710 -11.645 -27.994 1.00 43.12 132 PRO A C 1
ATOM 1088 O O . PRO A 1 132 ? 1.007 -12.797 -28.304 1.00 43.12 132 PRO A O 1
ATOM 1091 N N . VAL A 1 133 ? -0.237 -10.961 -28.631 1.00 46.22 133 VAL A N 1
ATOM 1092 C CA . VAL A 1 133 ? -0.840 -11.413 -29.881 1.00 46.22 133 VAL A CA 1
ATOM 1093 C C . VAL A 1 133 ? 0.058 -10.956 -31.021 1.00 46.22 133 VAL A C 1
ATOM 1095 O O . VAL A 1 133 ? 0.353 -9.769 -31.177 1.00 46.22 133 VAL A O 1
ATOM 1098 N N . ILE A 1 134 ? 0.486 -11.939 -31.804 1.00 53.81 134 ILE A N 1
ATOM 1099 C CA . ILE A 1 134 ? 1.184 -11.805 -33.078 1.00 53.81 134 ILE A CA 1
ATOM 1100 C C . ILE A 1 134 ? 0.514 -10.705 -33.926 1.00 53.81 134 ILE A C 1
ATOM 1102 O O . ILE A 1 134 ? -0.692 -10.722 -34.131 1.00 53.81 134 ILE A O 1
ATOM 1106 N N . GLN A 1 135 ? 1.322 -9.737 -34.364 1.00 53.44 135 GLN A N 1
ATOM 1107 C CA . GLN A 1 135 ? 1.071 -8.673 -35.351 1.00 53.44 135 GLN A CA 1
ATOM 1108 C C . GLN A 1 135 ? -0.406 -8.362 -35.698 1.00 53.44 135 GLN A C 1
ATOM 1110 O O . GLN A 1 135 ? -0.970 -8.884 -36.655 1.00 53.44 135 GLN A O 1
ATOM 1115 N N . LYS A 1 136 ? -1.001 -7.438 -34.933 1.00 54.84 136 LYS A N 1
ATOM 1116 C CA . LYS A 1 136 ? -2.416 -7.037 -35.025 1.00 54.84 136 LYS A CA 1
ATOM 1117 C C . LYS A 1 136 ? -2.754 -6.083 -36.183 1.00 54.84 136 LYS A C 1
ATOM 1119 O O . LYS A 1 136 ? -2.042 -5.110 -36.457 1.00 54.84 136 LYS A O 1
ATOM 1124 N N . SER A 1 137 ? -3.913 -6.328 -36.789 1.00 60.59 137 SER A N 1
ATOM 1125 C CA . SER A 1 137 ? -4.604 -5.535 -37.813 1.00 60.59 137 SER A CA 1
ATOM 1126 C C . SER A 1 137 ? -5.223 -4.232 -37.263 1.00 60.59 137 SER A C 1
ATOM 1128 O O . SER A 1 137 ? -5.371 -4.034 -36.055 1.00 60.59 137 SER A O 1
ATOM 1130 N N . LEU A 1 138 ? -5.611 -3.301 -38.147 1.00 60.44 138 LEU A N 1
ATOM 1131 C CA . LEU A 1 138 ? -6.194 -1.996 -37.776 1.00 60.44 138 LEU A CA 1
ATOM 1132 C C . LEU A 1 138 ? -7.503 -2.130 -36.965 1.00 60.44 138 LEU A C 1
ATOM 1134 O O . LEU A 1 138 ? -7.765 -1.345 -36.050 1.00 60.44 138 LEU A O 1
ATOM 1138 N N . THR A 1 139 ? -8.304 -3.148 -37.269 1.00 59.22 139 THR A N 1
ATOM 1139 C CA . THR A 1 139 ? -9.545 -3.507 -36.567 1.00 59.22 139 THR A CA 1
ATOM 1140 C C . THR A 1 139 ? -9.295 -3.917 -35.115 1.00 59.22 139 THR A C 1
ATOM 1142 O O . THR A 1 139 ? -10.015 -3.471 -34.223 1.00 59.22 139 THR A O 1
ATOM 1145 N N . GLU A 1 140 ? -8.218 -4.656 -34.844 1.00 58.88 140 GLU A N 1
ATOM 1146 C CA . GLU A 1 140 ? -7.848 -5.076 -33.485 1.00 58.88 140 GLU A CA 1
ATOM 1147 C C . GLU A 1 140 ? -7.364 -3.897 -32.630 1.00 58.88 140 GLU A C 1
ATOM 1149 O O . GLU A 1 140 ? -7.790 -3.766 -31.486 1.00 58.88 140 GLU A O 1
ATOM 1154 N N . LYS A 1 141 ? -6.608 -2.945 -33.202 1.00 65.06 141 LYS A N 1
ATOM 1155 C CA . LYS A 1 141 ? -6.219 -1.699 -32.497 1.00 65.06 141 LYS A CA 1
ATOM 1156 C C . LYS A 1 141 ? -7.418 -0.845 -32.082 1.00 65.06 141 LYS A C 1
ATOM 1158 O O . LYS A 1 141 ? -7.358 -0.075 -31.120 1.00 65.06 141 LYS A O 1
ATOM 1163 N N . THR A 1 142 ? -8.504 -0.930 -32.845 1.00 69.12 142 THR A N 1
ATOM 1164 C CA . THR A 1 142 ? -9.730 -0.173 -32.574 1.00 69.12 142 THR A CA 1
ATOM 1165 C C . THR A 1 142 ? -10.548 -0.864 -31.480 1.00 69.12 142 THR A C 1
ATOM 1167 O O . THR A 1 142 ? -11.068 -0.191 -30.588 1.00 69.12 142 THR A O 1
ATOM 1170 N N . ALA A 1 143 ? -10.584 -2.201 -31.486 1.00 71.19 143 ALA A N 1
ATOM 1171 C CA . ALA A 1 143 ? -11.171 -3.010 -30.421 1.00 71.19 143 ALA A CA 1
ATOM 1172 C C . ALA A 1 143 ? -10.441 -2.818 -29.079 1.00 71.19 143 ALA A C 1
ATOM 1174 O O . ALA A 1 143 ? -11.091 -2.584 -28.063 1.00 71.19 143 ALA A O 1
ATOM 1175 N N . GLU A 1 144 ? -9.107 -2.781 -29.078 1.00 65.56 144 GLU A N 1
ATOM 1176 C CA . GLU A 1 144 ? -8.294 -2.519 -27.879 1.00 65.56 144 GLU A CA 1
ATOM 1177 C C . GLU A 1 144 ? -8.543 -1.133 -27.287 1.00 65.56 144 GLU A C 1
ATOM 1179 O O . GLU A 1 144 ? -8.706 -0.987 -26.077 1.00 65.56 144 GLU A O 1
ATOM 1184 N N . LYS A 1 145 ? -8.632 -0.092 -28.127 1.00 74.19 145 LYS A N 1
ATOM 1185 C CA . LYS A 1 145 ? -8.981 1.258 -27.656 1.00 74.19 145 LYS A CA 1
ATOM 1186 C C . LYS A 1 145 ? -10.367 1.297 -27.017 1.00 74.19 145 LYS A C 1
ATOM 1188 O O . LYS A 1 145 ? -10.555 2.001 -26.024 1.00 74.19 145 LYS A O 1
ATOM 1193 N N . SER A 1 146 ? -11.331 0.570 -27.574 1.00 73.56 146 SER A N 1
ATOM 1194 C CA . SER A 1 146 ? -12.679 0.464 -27.008 1.00 73.56 146 SER A CA 1
ATOM 1195 C C . SER A 1 146 ? -12.678 -0.303 -25.684 1.00 73.56 146 SER A C 1
ATOM 1197 O O . SER A 1 146 ? -13.274 0.158 -24.712 1.00 73.56 146 SER A O 1
ATOM 1199 N N . GLN A 1 147 ? -11.934 -1.406 -25.601 1.00 68.56 147 GLN A N 1
ATOM 1200 C CA . GLN A 1 147 ? -11.771 -2.184 -24.375 1.00 68.56 147 GLN A CA 1
ATOM 1201 C C . GLN A 1 147 ? -11.058 -1.379 -23.278 1.00 68.56 147 GLN A C 1
ATOM 1203 O O . GLN A 1 147 ? -11.530 -1.325 -22.148 1.00 68.56 147 GLN A O 1
ATOM 1208 N N . SER A 1 148 ? -9.987 -0.658 -23.614 1.00 60.81 148 SER A N 1
ATOM 1209 C CA . SER A 1 148 ? -9.266 0.223 -22.687 1.00 60.81 148 SER A CA 1
ATOM 1210 C C . SER A 1 148 ? -10.165 1.333 -22.124 1.00 60.81 148 SER A C 1
ATOM 1212 O O . SER A 1 148 ? -10.155 1.596 -20.919 1.00 60.81 148 SER A O 1
ATOM 1214 N N . LYS A 1 149 ? -11.019 1.942 -22.963 1.00 72.69 149 LYS A N 1
ATOM 1215 C CA . LYS A 1 149 ? -12.029 2.913 -22.507 1.00 72.69 149 LYS A CA 1
ATOM 1216 C C . LYS A 1 149 ? -13.034 2.287 -21.541 1.00 72.69 149 LYS A C 1
ATOM 1218 O O . LYS A 1 149 ? -13.342 2.896 -20.521 1.00 72.69 149 LYS A O 1
ATOM 1223 N N . MET A 1 150 ? -13.520 1.088 -21.846 1.00 66.62 150 MET A N 1
ATOM 1224 C CA . MET A 1 150 ? -14.454 0.358 -20.990 1.00 66.62 150 MET A CA 1
ATOM 1225 C C . MET A 1 150 ? -13.827 0.021 -19.629 1.00 66.62 150 MET A C 1
ATOM 1227 O O . MET A 1 150 ? -14.436 0.267 -18.592 1.00 66.62 150 MET A O 1
ATOM 1231 N N . ASN A 1 151 ? -12.574 -0.428 -19.613 1.00 65.12 151 ASN A N 1
ATOM 1232 C CA . ASN A 1 151 ? -11.850 -0.728 -18.376 1.00 65.12 151 ASN A CA 1
ATOM 1233 C C . ASN A 1 151 ? -11.660 0.516 -17.509 1.00 65.12 151 ASN A C 1
ATOM 1235 O O . ASN A 1 151 ? -11.882 0.476 -16.302 1.00 65.12 151 ASN A O 1
ATOM 1239 N N . LYS A 1 152 ? -11.316 1.651 -18.130 1.00 71.31 152 LYS A N 1
ATOM 1240 C CA . LYS A 1 152 ? -11.212 2.930 -17.422 1.00 71.31 152 LYS A CA 1
ATOM 1241 C C . LYS A 1 152 ? -12.529 3.309 -16.739 1.00 71.31 152 LYS A C 1
ATOM 1243 O O . LYS A 1 152 ? -12.501 3.817 -15.622 1.00 71.31 152 LYS A O 1
ATOM 1248 N N . LEU A 1 153 ? -13.667 3.058 -17.387 1.00 75.75 153 LEU A N 1
ATOM 1249 C CA . LEU A 1 153 ? -14.985 3.312 -16.800 1.00 75.75 153 LEU A CA 1
ATOM 1250 C C . LEU A 1 153 ? -15.272 2.373 -15.623 1.00 75.75 153 LEU A C 1
ATOM 1252 O O . LEU A 1 153 ? -15.719 2.841 -14.580 1.00 75.75 153 LEU A O 1
ATOM 1256 N N . PHE A 1 154 ? -14.959 1.080 -15.743 1.00 70.94 154 PHE A N 1
ATOM 1257 C CA . PHE A 1 154 ? -15.110 0.133 -14.633 1.00 70.94 154 PHE A CA 1
ATOM 1258 C C . PHE A 1 154 ? -14.268 0.523 -13.413 1.00 70.94 154 PHE A C 1
ATOM 1260 O O . PHE A 1 154 ? -14.781 0.518 -12.294 1.00 70.94 154 PHE A O 1
ATOM 1267 N N . GLU A 1 155 ? -13.019 0.941 -13.623 1.00 69.50 155 GLU A N 1
ATOM 1268 C CA . GLU A 1 155 ? -12.157 1.470 -12.560 1.00 69.50 155 GLU A CA 1
ATOM 1269 C C . GLU A 1 155 ? -12.769 2.697 -11.881 1.00 69.50 155 GLU A C 1
ATOM 1271 O O . GLU A 1 155 ? -12.825 2.778 -10.655 1.00 69.50 155 GLU A O 1
ATOM 1276 N N . GLN A 1 156 ? -13.276 3.644 -12.673 1.00 74.44 156 GLN A N 1
ATOM 1277 C CA . GLN A 1 156 ? -13.895 4.861 -12.152 1.00 74.44 156 GLN A CA 1
ATOM 1278 C C . GLN A 1 156 ? -15.156 4.569 -11.330 1.00 74.44 156 GLN A C 1
ATOM 1280 O O . GLN A 1 156 ? -15.333 5.162 -10.263 1.00 74.44 156 GLN A O 1
ATOM 1285 N N . THR A 1 157 ? -16.006 3.651 -11.795 1.00 76.06 157 THR A N 1
ATOM 1286 C CA . THR A 1 157 ? -17.220 3.235 -11.081 1.00 76.06 157 THR A CA 1
ATOM 1287 C C . THR A 1 157 ? -16.878 2.503 -9.786 1.00 76.06 157 THR A C 1
ATOM 1289 O O . THR A 1 157 ? -17.435 2.818 -8.734 1.00 76.06 157 THR A O 1
ATOM 1292 N N . ARG A 1 158 ? -15.913 1.579 -9.824 1.00 72.62 158 ARG A N 1
ATOM 1293 C CA . ARG A 1 158 ? -15.436 0.865 -8.634 1.00 72.62 158 ARG A CA 1
ATOM 1294 C C . ARG A 1 158 ? -14.832 1.824 -7.604 1.00 72.62 158 ARG A C 1
ATOM 1296 O O . ARG A 1 158 ? -15.144 1.740 -6.419 1.00 72.62 158 ARG A O 1
ATOM 1303 N N . ASP A 1 159 ? -14.035 2.791 -8.053 1.00 74.56 159 ASP A N 1
ATOM 1304 C CA . ASP A 1 159 ? -13.472 3.832 -7.189 1.00 74.56 159 ASP A CA 1
ATOM 1305 C C . ASP A 1 159 ? -14.536 4.730 -6.564 1.00 74.56 159 ASP A C 1
ATOM 1307 O O . ASP A 1 159 ? -14.378 5.181 -5.429 1.00 74.56 159 ASP A O 1
ATOM 1311 N N . TYR A 1 160 ? -15.622 5.003 -7.285 1.00 79.06 160 TYR A N 1
ATOM 1312 C CA . TYR A 1 160 ? -16.754 5.738 -6.738 1.00 79.06 160 TYR A CA 1
ATOM 1313 C C . TYR A 1 160 ? -17.464 4.952 -5.630 1.00 79.06 160 TYR A C 1
ATOM 1315 O O . TYR A 1 160 ? -17.685 5.516 -4.560 1.00 79.06 160 TYR A O 1
ATOM 1323 N N . TYR A 1 161 ? -17.731 3.661 -5.844 1.00 80.25 161 TYR A N 1
ATOM 1324 C CA . TYR A 1 161 ? -18.344 2.790 -4.839 1.00 80.25 161 TYR A CA 1
ATOM 1325 C C . TYR A 1 161 ? -17.527 2.740 -3.541 1.00 80.25 161 TYR A C 1
ATOM 1327 O O . TYR A 1 161 ? -18.060 3.000 -2.463 1.00 80.25 161 TYR A O 1
ATOM 1335 N N . TYR A 1 162 ? -16.215 2.500 -3.632 1.00 72.00 162 TYR A N 1
ATOM 1336 C CA . TYR A 1 162 ? -15.377 2.429 -2.434 1.00 72.00 162 TYR A CA 1
ATOM 1337 C C . TYR A 1 162 ? -15.294 3.761 -1.683 1.00 72.00 162 TYR A C 1
ATOM 1339 O O . TYR A 1 162 ? -15.302 3.757 -0.458 1.00 72.00 162 TYR A O 1
ATOM 1347 N N . ARG A 1 163 ? -15.291 4.907 -2.379 1.00 78.00 163 ARG A N 1
ATOM 1348 C CA . ARG A 1 163 ? -15.342 6.220 -1.707 1.00 78.00 163 ARG A CA 1
ATOM 1349 C C . ARG A 1 163 ? -16.618 6.421 -0.893 1.00 78.00 163 ARG A C 1
ATOM 1351 O O . ARG A 1 163 ? -16.569 7.108 0.121 1.00 78.00 163 ARG A O 1
ATOM 1358 N N . LEU A 1 164 ? -17.749 5.887 -1.350 1.00 80.31 164 LEU A N 1
ATOM 1359 C CA . LEU A 1 164 ? -18.998 5.945 -0.591 1.00 80.31 164 LEU A CA 1
ATOM 1360 C C . LEU A 1 164 ? -18.933 5.032 0.635 1.00 80.31 164 LEU A C 1
ATOM 1362 O O . LEU A 1 164 ? -19.259 5.476 1.729 1.00 80.31 164 LEU A O 1
ATOM 1366 N N . SER A 1 165 ? -18.436 3.806 0.454 1.00 70.75 165 SER A N 1
ATOM 1367 C CA . SER A 1 165 ? -18.276 2.835 1.542 1.00 70.75 165 SER A CA 1
ATOM 1368 C C . SER A 1 165 ? -17.296 3.294 2.624 1.00 70.75 165 SER A C 1
ATOM 1370 O O . SER A 1 165 ? -17.490 2.975 3.790 1.00 70.75 165 SER A O 1
ATOM 1372 N N . GLU A 1 166 ? -16.231 4.011 2.262 1.00 70.44 166 GLU A N 1
ATOM 1373 C CA . GLU A 1 166 ? -15.280 4.553 3.239 1.00 70.44 166 GLU A CA 1
ATOM 1374 C C . GLU A 1 166 ? -15.902 5.689 4.055 1.00 70.44 166 GLU A C 1
ATOM 1376 O O . GLU A 1 166 ? -15.748 5.716 5.270 1.00 70.44 166 GLU A O 1
ATOM 1381 N N . LYS A 1 167 ? -16.652 6.592 3.409 1.00 72.06 167 LYS A N 1
ATOM 1382 C CA . LYS A 1 167 ? -17.326 7.696 4.106 1.00 72.06 167 LYS A CA 1
ATOM 1383 C C . LYS A 1 167 ? -18.331 7.210 5.144 1.00 72.06 167 LYS A C 1
ATOM 1385 O O . LYS A 1 167 ? -18.406 7.808 6.202 1.00 72.06 167 LYS A O 1
ATOM 1390 N N . SER A 1 168 ? -19.047 6.121 4.867 1.00 61.50 168 SER A N 1
ATOM 1391 C CA . SER A 1 168 ? -19.993 5.540 5.825 1.00 61.50 168 SER A CA 1
ATOM 1392 C C . SER A 1 168 ? -19.336 4.842 7.022 1.00 61.50 168 SER A C 1
ATOM 1394 O O . SER A 1 168 ? -20.049 4.466 7.940 1.00 61.50 168 SER A O 1
ATOM 1396 N N . MET A 1 169 ? -18.017 4.600 6.997 1.00 56.94 169 MET A N 1
ATOM 1397 C CA . MET A 1 169 ? -17.273 4.011 8.125 1.00 56.94 169 MET A CA 1
ATOM 1398 C C . MET A 1 169 ? -16.436 5.037 8.905 1.00 56.94 169 MET A C 1
ATOM 1400 O O . MET A 1 169 ? -15.905 4.704 9.959 1.00 56.94 169 MET A O 1
ATOM 1404 N N . ASP A 1 170 ? -16.271 6.252 8.372 1.00 55.34 170 ASP A N 1
ATOM 1405 C CA . ASP A 1 170 ? -15.600 7.378 9.040 1.00 55.34 170 ASP A CA 1
ATOM 1406 C C . ASP A 1 170 ? -16.614 8.304 9.781 1.00 55.34 170 ASP A C 1
ATOM 1408 O O . ASP A 1 170 ? -16.185 9.305 10.360 1.00 55.34 170 ASP A O 1
ATOM 1412 N N . GLU A 1 171 ? -17.924 8.001 9.743 1.00 44.06 171 GLU A N 1
ATOM 1413 C CA . GLU A 1 171 ? -19.019 8.636 10.521 1.00 44.06 171 GLU A CA 1
ATOM 1414 C C . GLU A 1 171 ? -19.300 7.876 11.826 1.00 44.06 171 GLU A C 1
ATOM 1416 O O . GLU A 1 171 ? -19.530 8.557 12.853 1.00 44.06 171 GLU A O 1
#

Solvent-accessible surface area (backbone atoms only — not comparable to full-atom values): 10185 Å² total; per-residue (Å²): 132,63,68,68,58,54,53,53,48,52,52,52,52,49,53,51,51,51,51,54,48,46,41,70,66,48,74,85,86,66,87,96,55,59,67,73,58,49,59,59,46,64,71,47,51,31,71,54,38,50,56,40,45,56,26,56,54,52,35,58,54,39,58,76,69,64,56,80,73,72,77,69,93,58,85,78,55,91,44,60,60,22,71,70,64,70,45,77,32,37,58,59,51,43,29,51,73,74,77,44,80,69,73,42,76,66,55,56,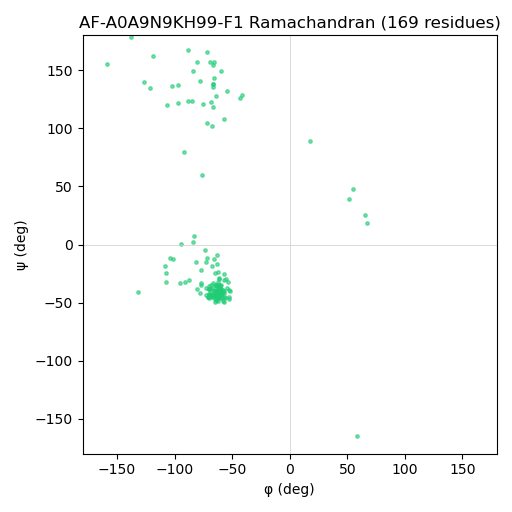48,49,55,49,47,56,39,71,78,45,50,68,52,62,65,53,46,78,46,78,76,80,74,88,69,80,88,76,55,76,69,52,60,52,51,48,54,52,50,53,53,52,50,54,49,52,52,52,54,53,54,50,52,41,55,53,60,46,55,71,72,76,112

Foldseek 3Di:
DDPVVVVVVVVVVVVVVVVVCCQAPDADDDDPDDVVVSVLLNLDTPVVNVVVRVQCVVLVVCVVVVFDQLPDPAQDDLAPSCVLQVDRGNNSVSCCPPPDVRPDPVNSVVSSVVCVVCDCCSNCCLPPDDDDDPDDDPVVVVVVVVVVVVSVVVVVVVVVVNVVVVVVSSD